Protein AF-A0A2A4V883-F1 (afdb_monomer_lite)

Radius of gyration: 15.54 Å; chains: 1; bounding box: 39×31×42 Å

Foldseek 3Di:
DVVCVVDDDDDPDDDADDDDCPWFDPDPLPHDQDWDDALNFIKTKDKDWAFPPLVVPPFLDPHDRPTTGPRSSLVSRLCRQCRVVCVVHDHDPVVNCVSNVVSQVVRVVRTQIWMWMDRRPDIDTDWAWHQDPVRDTGTDD

Sequence (141 aa):
MIFLREHQHLSRCIISHIRYATVGERALRNTQPFSRELGGQRHIFCHNGNLDNIDSLSTLNRFKPIGETDSEYAFCYLLAELETLWSKGPPGLQKRVEVIEKVFKKLAELGPANFLYSDGDSLYAFANKRTQADGQVKPPG

Secondary structure (DSSP, 8-state):
-HHHHHS----S---------SSS-SSGGGPSSEEEEETTEEEEEEEEE--TTGGG----TT---SSS-HHHHHHHHHHHHHHHHHTTSSPPHHHHHHHHHHHHHHHHTTS-EEEEEE-SS-EEEE---EE-TTS-EE---

pLDDT: mean 90.38, std 9.61, range [53.12, 98.5]

Structure (mmCIF, N/CA/C/O backbone):
data_AF-A0A2A4V883-F1
#
_entry.id   AF-A0A2A4V883-F1
#
loop_
_atom_site.group_PDB
_atom_site.id
_atom_site.type_symbol
_atom_site.label_atom_id
_atom_site.label_alt_id
_atom_site.label_comp_id
_atom_site.label_asym_id
_atom_site.label_entity_id
_atom_site.label_seq_id
_atom_site.pdbx_PDB_ins_code
_atom_site.Cartn_x
_atom_site.Cartn_y
_atom_site.Cartn_z
_atom_site.occupancy
_atom_site.B_iso_or_equiv
_atom_site.auth_seq_id
_atom_site.auth_comp_id
_atom_site.auth_asym_id
_atom_site.auth_atom_id
_atom_site.pdbx_PDB_model_num
ATOM 1 N N . MET A 1 1 ? -13.097 -9.527 -22.666 1.00 53.12 1 MET A N 1
ATOM 2 C CA . MET A 1 1 ? -13.956 -8.316 -22.639 1.00 53.12 1 MET A CA 1
ATOM 3 C C . MET A 1 1 ? -15.454 -8.626 -22.500 1.00 53.12 1 MET A C 1
ATOM 5 O O . MET A 1 1 ? -16.152 -7.764 -21.993 1.00 53.12 1 MET A O 1
ATOM 9 N N . ILE A 1 2 ? -15.955 -9.813 -22.887 1.00 60.19 2 ILE A N 1
ATOM 10 C CA . ILE A 1 2 ? -17.390 -10.177 -22.780 1.00 60.19 2 ILE A CA 1
ATOM 11 C C . ILE A 1 2 ? -17.838 -10.390 -21.317 1.00 60.19 2 ILE A C 1
ATOM 13 O O . ILE A 1 2 ? -18.798 -9.769 -20.882 1.00 60.19 2 ILE A O 1
ATOM 17 N N . PHE A 1 3 ? -17.065 -11.130 -20.513 1.00 67.69 3 PHE A N 1
ATOM 18 C CA . PHE A 1 3 ? -17.394 -11.428 -19.108 1.00 67.69 3 PHE A CA 1
ATOM 19 C C . PHE A 1 3 ? -17.684 -10.187 -18.237 1.00 67.69 3 PHE A C 1
ATOM 21 O O . PHE A 1 3 ? -18.688 -10.157 -17.535 1.00 67.69 3 PHE A O 1
ATOM 28 N N . LEU A 1 4 ? -16.856 -9.135 -18.335 1.00 64.69 4 LEU A N 1
ATOM 29 C CA . LEU A 1 4 ? -17.040 -7.876 -17.589 1.00 64.69 4 LEU A CA 1
ATOM 30 C C . LEU A 1 4 ? -18.269 -7.071 -18.042 1.00 64.69 4 LEU A C 1
ATOM 32 O O . LEU A 1 4 ? -18.779 -6.266 -17.270 1.00 64.69 4 LEU A O 1
ATOM 36 N N . ARG A 1 5 ? -18.730 -7.249 -19.289 1.00 63.62 5 ARG A N 1
ATOM 37 C CA . ARG A 1 5 ? -19.956 -6.601 -19.785 1.00 63.62 5 ARG A CA 1
ATOM 38 C C . ARG A 1 5 ? -21.211 -7.306 -19.279 1.00 63.62 5 ARG A C 1
ATOM 40 O O . ARG A 1 5 ? -22.213 -6.644 -19.043 1.00 63.62 5 ARG A O 1
ATOM 47 N N . GLU A 1 6 ? -21.143 -8.624 -19.120 1.00 73.56 6 GLU A N 1
ATOM 48 C CA . GLU A 1 6 ? -22.276 -9.466 -18.719 1.00 73.56 6 GLU A CA 1
ATOM 49 C C . GLU A 1 6 ? -22.427 -9.586 -17.195 1.00 73.56 6 GLU A C 1
ATOM 51 O O . GLU A 1 6 ? -23.521 -9.854 -16.709 1.00 73.56 6 GLU A O 1
ATOM 56 N N . HIS A 1 7 ? -21.358 -9.337 -16.431 1.00 66.94 7 HIS A N 1
ATOM 57 C CA . HIS A 1 7 ? -21.354 -9.419 -14.970 1.00 66.94 7 HIS A CA 1
ATOM 58 C C . HIS A 1 7 ? -21.069 -8.038 -14.374 1.00 66.94 7 HIS A C 1
ATOM 60 O O . HIS A 1 7 ? -19.925 -7.673 -14.099 1.00 66.94 7 HIS A O 1
ATOM 66 N N . GLN A 1 8 ? -22.129 -7.244 -14.191 1.00 63.44 8 GLN A N 1
ATOM 67 C CA . GLN A 1 8 ? -22.026 -5.955 -13.512 1.00 63.44 8 GLN A CA 1
ATOM 68 C C . GLN A 1 8 ? -21.725 -6.172 -12.028 1.00 63.44 8 GLN A C 1
ATOM 70 O O . GLN A 1 8 ? -22.594 -6.518 -11.230 1.00 63.44 8 GLN A O 1
ATOM 75 N N . HIS A 1 9 ? -20.472 -5.947 -11.649 1.00 66.38 9 HIS A N 1
ATOM 76 C CA . HIS A 1 9 ? -20.079 -5.898 -10.251 1.00 66.38 9 HIS A CA 1
ATOM 77 C C . HIS A 1 9 ? -20.374 -4.502 -9.703 1.00 66.38 9 HIS A C 1
ATOM 79 O O . HIS A 1 9 ? -19.647 -3.546 -9.972 1.00 66.38 9 HIS A O 1
ATOM 85 N N . LEU A 1 10 ? -21.458 -4.382 -8.938 1.00 77.88 10 LEU A N 1
ATOM 86 C CA . LEU A 1 10 ? -21.762 -3.162 -8.202 1.00 77.88 10 LEU A CA 1
ATOM 87 C C . LEU A 1 10 ? -20.808 -3.064 -7.010 1.00 77.88 10 LEU A C 1
ATOM 89 O O . LEU A 1 10 ? -20.924 -3.805 -6.037 1.00 77.88 10 LEU A O 1
ATOM 93 N N . SER A 1 11 ? -19.848 -2.150 -7.096 1.00 83.81 11 SER A N 1
ATOM 94 C CA . SER A 1 11 ? -18.973 -1.784 -5.985 1.00 83.81 11 SER A CA 1
ATOM 95 C C . SER A 1 11 ? -18.838 -0.270 -5.918 1.00 83.81 11 SER A C 1
ATOM 97 O O . SER A 1 11 ? -18.822 0.408 -6.944 1.00 83.81 11 SER A O 1
ATOM 99 N N . ARG A 1 12 ? -18.703 0.263 -4.700 1.00 85.38 12 ARG A N 1
ATOM 100 C CA . ARG A 1 12 ? -18.421 1.688 -4.465 1.00 85.38 12 ARG A CA 1
ATOM 101 C C . ARG A 1 12 ? -16.965 2.054 -4.767 1.00 85.38 12 ARG A C 1
ATOM 103 O O . ARG A 1 12 ? -16.663 3.229 -4.931 1.00 85.38 12 ARG A O 1
ATOM 110 N N . CYS A 1 13 ? -16.077 1.062 -4.838 1.00 88.12 13 CYS A N 1
ATOM 111 C CA . CYS A 1 13 ? -14.673 1.231 -5.197 1.00 88.12 13 CYS A CA 1
ATOM 112 C C . CYS A 1 13 ? -14.178 0.000 -5.967 1.00 88.12 13 CYS A C 1
ATOM 114 O O . CYS A 1 13 ? -14.368 -1.137 -5.529 1.00 88.12 13 CYS A O 1
ATOM 116 N N . ILE A 1 14 ? -13.547 0.222 -7.119 1.00 90.25 14 ILE A N 1
ATOM 117 C CA . ILE A 1 14 ? -12.915 -0.828 -7.921 1.00 90.25 14 ILE A CA 1
ATOM 118 C C . ILE A 1 14 ? -11.473 -0.401 -8.174 1.00 90.25 14 ILE A C 1
ATOM 120 O O . ILE A 1 14 ? -11.232 0.650 -8.764 1.00 90.25 14 ILE A O 1
ATOM 124 N N . ILE A 1 15 ? -10.524 -1.231 -7.742 1.00 92.62 15 ILE A N 1
ATOM 125 C CA . ILE A 1 15 ? -9.098 -1.065 -8.027 1.00 92.62 15 ILE A CA 1
ATOM 126 C C . ILE A 1 15 ? -8.671 -2.233 -8.914 1.00 92.62 15 ILE A C 1
ATOM 128 O O . ILE A 1 15 ? -8.888 -3.393 -8.570 1.00 92.62 15 ILE A O 1
ATOM 132 N N . SER A 1 16 ? -8.067 -1.922 -10.057 1.00 91.69 16 SER A N 1
ATOM 133 C CA . SER A 1 16 ? -7.487 -2.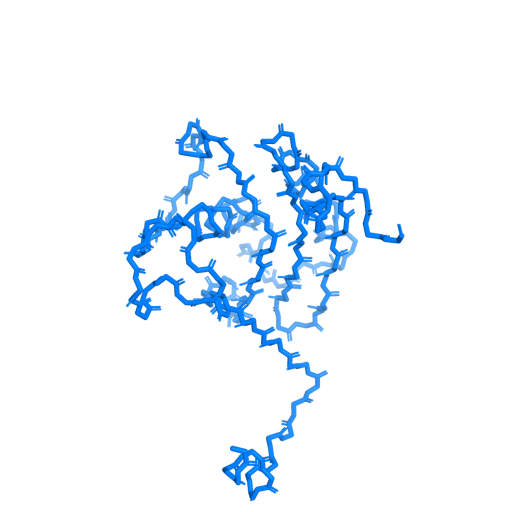901 -10.975 1.00 91.69 16 SER A CA 1
ATOM 134 C C . SER A 1 16 ? -6.081 -2.459 -11.355 1.00 91.69 16 SER A C 1
ATOM 136 O O . SER A 1 16 ? -5.810 -1.261 -11.450 1.00 91.69 16 SER A O 1
ATOM 138 N N . HIS A 1 17 ? -5.186 -3.420 -11.562 1.00 91.94 17 HIS A N 1
ATOM 139 C CA . HIS A 1 17 ? -3.805 -3.156 -11.934 1.00 91.94 17 HIS A CA 1
ATOM 140 C C . HIS A 1 17 ? -3.363 -4.104 -13.047 1.00 91.94 17 HIS A C 1
ATOM 142 O O . HIS A 1 17 ? -3.431 -5.324 -12.911 1.00 91.94 17 HIS A O 1
ATOM 148 N N . ILE A 1 18 ? -2.875 -3.537 -14.150 1.00 87.38 18 ILE A N 1
ATOM 149 C CA . ILE A 1 18 ? -2.263 -4.304 -15.237 1.00 87.38 18 ILE A CA 1
ATOM 150 C C . ILE A 1 18 ? -0.755 -4.268 -15.015 1.00 87.38 18 ILE A C 1
ATOM 152 O O . ILE A 1 18 ? -0.114 -3.231 -15.169 1.00 87.38 18 ILE A O 1
ATOM 156 N N . ARG A 1 19 ? -0.194 -5.409 -14.613 1.00 83.19 19 ARG A N 1
ATOM 157 C CA . ARG A 1 19 ? 1.218 -5.522 -14.241 1.00 83.19 19 ARG A CA 1
ATOM 158 C C . ARG A 1 19 ? 2.095 -5.810 -15.457 1.00 83.19 19 ARG A C 1
ATOM 160 O O . ARG A 1 19 ? 1.884 -6.795 -16.160 1.00 83.19 19 ARG A O 1
ATOM 167 N N . TYR A 1 20 ? 3.147 -5.012 -15.621 1.00 81.50 20 TYR A N 1
ATOM 168 C CA . TYR A 1 20 ? 4.331 -5.387 -16.391 1.00 81.50 20 TYR A CA 1
ATOM 169 C C . TYR A 1 20 ? 5.367 -5.961 -15.413 1.00 81.50 20 TYR A C 1
ATOM 171 O O . TYR A 1 20 ? 5.831 -5.255 -14.524 1.00 81.50 20 TYR A O 1
ATOM 179 N N . ALA A 1 21 ? 5.648 -7.263 -15.491 1.00 77.88 21 ALA A N 1
ATOM 180 C CA . ALA A 1 21 ? 6.441 -7.962 -14.475 1.00 77.88 21 ALA A CA 1
ATOM 181 C C . ALA A 1 21 ? 7.942 -7.626 -14.586 1.00 77.88 21 ALA A C 1
ATOM 183 O O . ALA A 1 21 ? 8.642 -8.231 -15.394 1.00 77.88 21 ALA A O 1
ATOM 184 N N . THR A 1 22 ? 8.410 -6.669 -13.779 1.00 77.19 22 THR A N 1
ATOM 185 C CA . THR A 1 22 ? 9.825 -6.267 -13.647 1.00 77.19 22 THR A CA 1
ATOM 186 C C . THR A 1 22 ? 10.556 -7.025 -12.536 1.00 77.19 22 THR A C 1
ATOM 188 O O . THR A 1 22 ? 11.670 -7.488 -12.747 1.00 77.19 22 THR A O 1
ATOM 191 N N . VAL A 1 23 ? 9.912 -7.199 -11.378 1.00 79.81 23 VAL A N 1
ATOM 192 C CA . VAL A 1 23 ? 10.435 -7.920 -10.203 1.00 79.81 23 VAL A CA 1
ATOM 193 C C . VAL A 1 23 ? 9.503 -9.077 -9.857 1.00 79.81 23 VAL A C 1
ATOM 195 O O . VAL A 1 23 ? 8.296 -8.861 -9.771 1.00 79.81 23 VAL A O 1
ATOM 198 N N . GLY A 1 24 ? 10.044 -10.280 -9.639 1.00 82.12 24 GLY A N 1
ATOM 199 C CA . GLY A 1 24 ? 9.292 -11.491 -9.280 1.00 82.12 24 GLY A CA 1
ATOM 200 C C . GLY A 1 24 ? 8.641 -12.210 -10.471 1.00 82.12 24 GLY A C 1
ATOM 201 O O . GLY A 1 24 ? 8.279 -11.600 -11.481 1.00 82.12 24 GLY A O 1
ATOM 202 N N . GLU A 1 25 ? 8.450 -13.524 -10.341 1.00 89.00 25 GLU A N 1
ATOM 203 C CA . GLU A 1 25 ? 7.881 -14.385 -11.387 1.00 89.00 25 GLU A CA 1
ATOM 204 C C . GLU A 1 25 ? 6.477 -13.914 -11.832 1.00 89.00 25 GLU A C 1
ATOM 206 O O . GLU A 1 25 ? 5.732 -13.259 -11.083 1.00 89.00 25 GLU A O 1
ATOM 211 N N . ARG A 1 26 ? 6.070 -14.279 -13.054 1.00 90.94 26 ARG A N 1
ATOM 212 C CA . ARG A 1 26 ? 4.684 -14.144 -13.532 1.00 90.94 26 ARG A CA 1
ATOM 213 C C . ARG A 1 26 ? 3.785 -15.190 -12.862 1.00 90.94 26 ARG A C 1
ATOM 215 O O . ARG A 1 26 ? 3.340 -16.140 -13.491 1.00 90.94 26 ARG A O 1
ATOM 222 N N . ALA A 1 27 ? 3.523 -14.985 -11.578 1.00 92.00 27 ALA A N 1
ATOM 223 C CA . ALA A 1 27 ? 2.695 -15.845 -10.746 1.00 92.00 27 ALA A CA 1
ATOM 224 C C . ALA A 1 27 ? 1.584 -15.051 -10.045 1.00 92.00 27 ALA A C 1
ATOM 226 O O . ALA A 1 27 ? 1.706 -13.842 -9.817 1.00 92.00 27 ALA A O 1
ATOM 227 N N . LEU A 1 28 ? 0.510 -15.744 -9.651 1.00 92.06 28 LEU A N 1
ATOM 228 C CA . LEU A 1 28 ? -0.640 -15.130 -8.979 1.00 92.06 28 LEU A CA 1
ATOM 229 C C . LEU A 1 28 ? -0.239 -14.400 -7.688 1.00 92.06 28 LEU A C 1
ATOM 231 O O . LEU A 1 28 ? -0.700 -13.288 -7.460 1.00 92.06 28 LEU A O 1
ATOM 235 N N . ARG A 1 29 ? 0.689 -14.970 -6.904 1.00 94.44 29 ARG A N 1
ATOM 236 C CA . ARG A 1 29 ? 1.231 -14.358 -5.674 1.00 94.44 29 ARG A CA 1
ATOM 237 C C . ARG A 1 29 ? 1.887 -12.988 -5.885 1.00 94.44 29 ARG A C 1
ATOM 239 O O . ARG A 1 29 ? 1.990 -12.227 -4.941 1.00 94.44 29 ARG A O 1
ATOM 246 N N . ASN A 1 30 ? 2.280 -12.667 -7.119 1.00 94.94 30 ASN A N 1
ATOM 247 C CA . ASN A 1 30 ? 2.901 -11.397 -7.502 1.00 94.94 30 ASN A CA 1
ATOM 248 C C . ASN A 1 30 ? 1.940 -10.483 -8.282 1.00 94.94 30 ASN A C 1
ATOM 250 O O . ASN A 1 30 ? 2.373 -9.543 -8.953 1.00 94.94 30 ASN A O 1
ATOM 254 N N . THR A 1 31 ? 0.644 -10.799 -8.306 1.00 94.81 31 THR A N 1
ATOM 255 C CA . THR A 1 31 ? -0.353 -10.057 -9.084 1.00 94.81 31 THR A CA 1
ATOM 256 C C . THR A 1 31 ? -1.114 -9.102 -8.178 1.00 94.81 31 THR A C 1
ATOM 258 O O . THR A 1 31 ? -1.757 -9.518 -7.222 1.00 94.81 31 THR A O 1
ATOM 261 N N . GLN A 1 32 ? -1.039 -7.814 -8.503 1.00 95.31 32 GLN A N 1
ATOM 262 C CA . GLN A 1 32 ? -1.774 -6.756 -7.816 1.00 95.31 32 GLN A CA 1
ATOM 263 C C . GLN A 1 32 ? -3.233 -6.663 -8.312 1.00 95.31 32 GLN A C 1
ATOM 265 O O . GLN A 1 32 ? -3.494 -7.035 -9.461 1.00 95.31 32 GLN A O 1
ATOM 270 N N . PRO A 1 33 ? -4.166 -6.093 -7.524 1.00 97.00 33 PRO A N 1
ATOM 271 C CA . PRO A 1 33 ? -3.987 -5.585 -6.158 1.00 97.00 33 PRO A CA 1
ATOM 272 C C . PRO A 1 33 ? -3.683 -6.677 -5.129 1.00 97.00 33 PRO A C 1
ATOM 274 O O . PRO A 1 33 ? -4.228 -7.776 -5.202 1.00 97.00 33 PRO A O 1
ATOM 277 N N . PHE A 1 34 ? -2.881 -6.341 -4.119 1.00 97.88 34 PHE A N 1
ATOM 278 C CA . PHE A 1 34 ? -2.747 -7.177 -2.927 1.00 97.88 34 PHE A CA 1
ATOM 279 C C . PHE A 1 34 ? -3.900 -6.912 -1.961 1.00 97.88 34 PHE A C 1
ATOM 281 O O . PHE A 1 34 ? -4.391 -5.788 -1.876 1.00 97.88 34 PHE A O 1
ATOM 288 N N . SER A 1 35 ? -4.319 -7.941 -1.221 1.00 97.38 35 SER A N 1
ATOM 289 C CA . SER A 1 35 ? -5.415 -7.856 -0.251 1.00 97.38 35 SER A CA 1
ATOM 290 C C . SER A 1 35 ? -5.043 -8.544 1.057 1.00 97.38 35 SER A C 1
ATOM 292 O O . SER A 1 35 ? -4.621 -9.700 1.039 1.00 97.38 35 SER A O 1
ATOM 294 N N . ARG A 1 36 ? -5.242 -7.872 2.195 1.00 97.44 36 ARG A N 1
ATOM 295 C CA . ARG A 1 36 ? -4.996 -8.419 3.544 1.00 97.44 36 ARG A CA 1
ATOM 296 C C . ARG A 1 36 ? -6.025 -7.911 4.548 1.00 97.44 36 ARG A C 1
ATOM 298 O O . ARG A 1 36 ? -6.687 -6.906 4.314 1.00 97.44 36 ARG A O 1
ATOM 305 N N . GLU A 1 37 ? -6.168 -8.639 5.646 1.00 96.56 37 GLU A N 1
ATOM 306 C CA . GLU A 1 37 ? -7.017 -8.248 6.771 1.00 96.56 37 GLU A CA 1
ATOM 307 C C . GLU A 1 37 ? -6.236 -7.363 7.750 1.00 96.56 37 GLU A C 1
ATOM 309 O O . GLU A 1 37 ? -5.081 -7.658 8.070 1.00 96.56 37 GLU A O 1
ATOM 314 N N . LEU A 1 38 ? -6.879 -6.300 8.234 1.00 96.62 38 LEU A N 1
ATOM 315 C CA . LEU A 1 38 ? -6.457 -5.553 9.416 1.00 96.62 38 LEU A CA 1
ATOM 316 C C . LEU A 1 38 ? -7.697 -4.984 10.128 1.00 96.62 38 LEU A C 1
ATOM 318 O O . LEU A 1 38 ? -8.571 -4.392 9.503 1.00 96.62 38 LEU A O 1
ATOM 322 N N . GLY A 1 39 ? -7.790 -5.175 11.447 1.00 94.38 39 GLY A N 1
ATOM 323 C CA . GLY A 1 39 ? -8.899 -4.651 12.252 1.00 94.38 39 GLY A CA 1
ATOM 324 C C . GLY A 1 39 ? -10.284 -5.170 11.837 1.00 94.38 39 GLY A C 1
ATOM 325 O O . GLY A 1 39 ? -11.270 -4.455 11.987 1.00 94.38 39 GLY A O 1
ATOM 326 N N . GLY A 1 40 ? -10.361 -6.381 11.278 1.00 94.06 40 GLY A N 1
ATOM 327 C CA . GLY A 1 40 ? -11.579 -6.988 10.738 1.00 94.06 40 GLY A CA 1
ATOM 328 C C . GLY A 1 40 ? -11.981 -6.492 9.345 1.00 94.06 40 GLY A C 1
ATOM 329 O O . GLY A 1 40 ? -12.996 -6.943 8.821 1.00 94.06 40 GLY A O 1
ATOM 330 N N . GLN A 1 41 ? -11.200 -5.598 8.731 1.00 94.50 41 GLN A N 1
ATOM 331 C CA . GLN A 1 41 ? -11.498 -4.988 7.436 1.00 94.5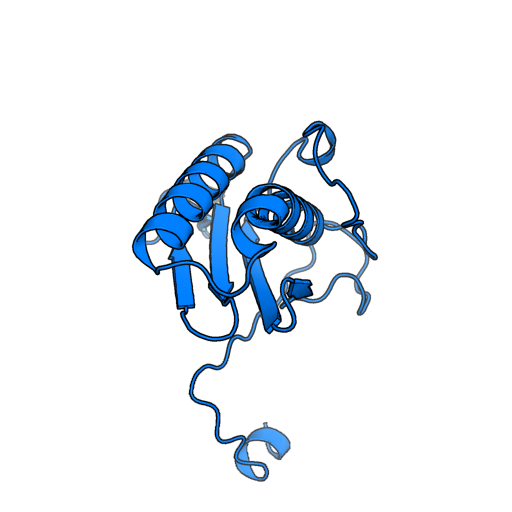0 41 GLN A CA 1
ATOM 332 C C . GLN A 1 41 ? -10.571 -5.519 6.342 1.00 94.50 41 GLN A C 1
ATOM 334 O O . GLN A 1 41 ? -9.463 -5.990 6.604 1.00 94.50 41 GLN A O 1
ATOM 339 N N . ARG A 1 42 ? -11.030 -5.459 5.086 1.00 95.75 42 ARG A N 1
ATOM 340 C CA . ARG A 1 42 ? -10.206 -5.796 3.920 1.00 95.75 42 ARG A CA 1
ATOM 341 C C . ARG A 1 42 ? -9.455 -4.557 3.450 1.00 95.75 42 ARG A C 1
ATOM 343 O O . ARG A 1 42 ? -10.068 -3.590 3.012 1.00 95.75 42 ARG A O 1
ATOM 350 N N . HIS A 1 43 ? -8.136 -4.658 3.447 1.00 97.81 43 HIS A N 1
ATOM 351 C CA . HIS A 1 43 ? -7.227 -3.645 2.943 1.00 97.81 43 HIS A CA 1
ATOM 352 C C . HIS A 1 43 ? -6.705 -4.067 1.577 1.00 97.81 43 HIS A C 1
ATOM 354 O O . HIS A 1 43 ? -6.340 -5.228 1.394 1.00 97.81 43 HIS A O 1
ATOM 360 N N . ILE A 1 44 ? -6.680 -3.137 0.628 1.00 98.19 44 ILE A N 1
ATOM 361 C CA . ILE A 1 44 ? -6.321 -3.366 -0.771 1.00 98.19 44 ILE A CA 1
ATOM 362 C C . ILE A 1 44 ? -5.224 -2.383 -1.166 1.00 98.19 44 ILE A C 1
ATOM 364 O O . ILE A 1 44 ? -5.334 -1.196 -0.868 1.00 98.19 44 ILE A O 1
ATOM 368 N N . PHE A 1 45 ? -4.184 -2.855 -1.850 1.00 98.50 45 PHE A N 1
ATOM 369 C CA . PHE A 1 45 ? -3.044 -2.027 -2.240 1.00 98.50 45 PHE A CA 1
ATOM 370 C C . PHE A 1 45 ? -2.559 -2.316 -3.661 1.00 98.50 45 PHE A C 1
ATOM 372 O O . PHE A 1 45 ? -2.399 -3.475 -4.054 1.00 98.50 45 PHE A O 1
ATOM 379 N N . CYS A 1 46 ? -2.272 -1.244 -4.398 1.00 97.25 46 CYS A N 1
ATOM 380 C CA . CYS A 1 46 ? -1.570 -1.252 -5.674 1.00 97.25 46 CYS A CA 1
ATOM 381 C C . CYS A 1 46 ? -0.404 -0.265 -5.652 1.00 97.25 46 CYS A C 1
ATOM 383 O O . CYS A 1 46 ? -0.502 0.828 -5.096 1.00 97.25 46 CYS A O 1
ATOM 385 N N . HIS A 1 47 ? 0.654 -0.627 -6.360 1.00 95.94 47 HIS A N 1
ATOM 386 C CA . HIS A 1 47 ? 1.867 0.139 -6.543 1.00 95.94 47 HIS A CA 1
ATOM 387 C C . HIS A 1 47 ? 2.310 0.085 -8.009 1.00 95.94 47 HIS A C 1
ATOM 389 O O . HIS A 1 47 ? 2.481 -0.993 -8.578 1.00 95.94 47 HIS A O 1
ATOM 395 N N . ASN A 1 48 ? 2.538 1.260 -8.595 1.00 93.19 48 ASN A N 1
ATOM 396 C CA . ASN A 1 48 ? 3.206 1.423 -9.879 1.00 93.19 48 ASN A CA 1
ATOM 397 C C . ASN A 1 48 ? 4.515 2.192 -9.677 1.00 93.19 48 ASN A C 1
ATOM 399 O O . ASN A 1 48 ? 4.506 3.404 -9.425 1.00 93.19 48 ASN A O 1
ATOM 403 N N . GLY A 1 49 ? 5.620 1.468 -9.805 1.00 91.69 49 GLY A N 1
ATOM 404 C CA . GLY A 1 49 ? 6.951 1.965 -9.522 1.00 91.69 49 GLY A CA 1
ATOM 405 C C . GLY A 1 49 ? 7.927 0.822 -9.270 1.00 91.69 49 GLY A C 1
ATOM 406 O O . GLY A 1 49 ? 7.651 -0.321 -9.635 1.00 91.69 49 GLY A O 1
ATOM 407 N N . ASN A 1 50 ? 9.064 1.156 -8.672 1.00 92.69 50 ASN A N 1
ATOM 408 C CA . ASN A 1 50 ? 10.095 0.205 -8.273 1.00 92.69 50 ASN A CA 1
ATOM 409 C C . ASN A 1 50 ? 10.790 0.752 -7.025 1.00 92.69 50 ASN A C 1
ATOM 411 O O . ASN A 1 50 ? 11.304 1.870 -7.068 1.00 92.69 50 ASN A O 1
ATOM 415 N N . LEU A 1 51 ? 10.774 -0.011 -5.934 1.00 94.25 51 LEU A N 1
ATOM 416 C CA . LEU A 1 51 ? 11.332 0.392 -4.643 1.00 94.25 51 LEU A CA 1
ATOM 417 C C . LEU A 1 51 ? 12.598 -0.415 -4.349 1.00 94.25 51 LEU A C 1
ATOM 419 O O . LEU A 1 51 ? 12.531 -1.617 -4.085 1.00 94.25 51 LEU A O 1
ATOM 423 N N . ASP A 1 52 ? 13.749 0.251 -4.378 1.00 93.75 52 ASP A N 1
ATOM 424 C CA . ASP A 1 52 ? 15.045 -0.389 -4.171 1.00 93.75 52 ASP A CA 1
ATOM 425 C C . ASP A 1 52 ? 15.308 -0.658 -2.680 1.00 93.75 52 ASP A C 1
ATOM 427 O O . ASP A 1 52 ? 14.970 0.150 -1.815 1.00 93.75 52 ASP A O 1
ATOM 431 N N . ASN A 1 53 ? 15.949 -1.792 -2.370 1.00 91.56 53 ASN A N 1
ATOM 432 C CA . ASN A 1 53 ? 16.343 -2.196 -1.009 1.00 91.56 53 ASN A CA 1
ATOM 433 C C . ASN A 1 53 ? 15.200 -2.164 0.024 1.00 91.56 53 ASN A C 1
ATOM 435 O O . ASN A 1 53 ? 15.428 -1.897 1.207 1.00 91.56 53 ASN A O 1
ATOM 439 N N . ILE A 1 54 ? 13.954 -2.393 -0.399 1.00 92.06 54 ILE A N 1
ATOM 440 C CA . ILE A 1 54 ? 12.792 -2.299 0.492 1.00 92.06 54 ILE A CA 1
ATOM 441 C C . ILE A 1 54 ? 12.810 -3.334 1.625 1.00 92.06 54 ILE A C 1
ATOM 443 O O . ILE A 1 54 ? 12.298 -3.083 2.715 1.00 92.06 54 ILE A O 1
ATOM 447 N N . ASP A 1 55 ? 13.460 -4.467 1.394 1.00 86.88 55 ASP A N 1
ATOM 448 C CA . ASP A 1 55 ? 13.706 -5.533 2.357 1.00 86.88 55 ASP A CA 1
ATOM 449 C C . ASP A 1 55 ? 14.607 -5.106 3.528 1.00 86.88 55 ASP A C 1
ATOM 451 O O . ASP A 1 55 ? 14.548 -5.706 4.601 1.00 86.88 55 ASP A O 1
ATOM 455 N N . SER A 1 56 ? 15.375 -4.021 3.377 1.00 87.94 56 SER A N 1
ATOM 456 C CA . SER A 1 56 ? 16.136 -3.420 4.481 1.00 87.94 56 SER A CA 1
ATOM 457 C C . SER A 1 56 ? 15.251 -2.735 5.535 1.00 87.94 56 SER A C 1
ATOM 459 O O . SER A 1 56 ? 15.713 -2.450 6.645 1.00 87.94 56 SER A O 1
ATOM 461 N N . LEU A 1 57 ? 13.971 -2.477 5.230 1.00 84.25 57 LEU A N 1
ATOM 462 C CA . LEU A 1 57 ? 13.023 -1.942 6.202 1.00 84.25 57 LEU A CA 1
ATOM 463 C C . LEU A 1 57 ? 12.685 -3.019 7.244 1.00 84.25 57 LEU A C 1
ATOM 465 O O . LEU A 1 57 ? 12.100 -4.057 6.937 1.00 84.25 57 LEU A O 1
ATOM 469 N N . SER A 1 58 ? 13.033 -2.735 8.500 1.00 70.69 58 SER A N 1
ATOM 470 C CA . SER A 1 58 ? 13.059 -3.696 9.610 1.00 70.69 58 SER A CA 1
ATOM 471 C C . SER A 1 58 ? 11.695 -4.089 10.194 1.00 70.69 58 SER A C 1
ATOM 473 O O . SER A 1 58 ? 11.635 -5.004 11.016 1.00 70.69 58 SER A O 1
ATOM 475 N N . THR A 1 59 ? 10.597 -3.441 9.794 1.00 68.88 59 THR A N 1
ATOM 476 C CA . THR A 1 59 ? 9.294 -3.602 10.461 1.00 68.88 59 THR A CA 1
ATOM 477 C C . THR A 1 59 ? 8.249 -4.203 9.535 1.00 68.88 59 THR A C 1
ATOM 479 O O . THR A 1 59 ? 7.627 -3.491 8.754 1.00 68.88 59 THR A O 1
ATOM 482 N N . LEU A 1 60 ? 7.991 -5.502 9.681 1.00 79.56 60 LEU A N 1
ATOM 483 C CA . LEU A 1 60 ? 6.821 -6.147 9.079 1.00 79.56 60 LEU A CA 1
ATOM 484 C C . LEU A 1 60 ? 5.841 -6.749 10.111 1.00 79.56 60 LEU A C 1
ATOM 486 O O . LEU A 1 60 ? 4.751 -7.181 9.741 1.00 79.56 60 LEU A O 1
ATOM 490 N N . ASN A 1 61 ? 6.181 -6.746 11.408 1.00 85.50 61 ASN A N 1
ATOM 491 C CA . ASN A 1 61 ? 5.401 -7.377 12.486 1.00 85.50 61 ASN A CA 1
ATOM 492 C C . ASN A 1 61 ? 4.864 -8.769 12.081 1.00 85.50 61 ASN A C 1
ATOM 494 O O . ASN A 1 61 ? 5.639 -9.669 11.754 1.00 85.50 61 ASN A O 1
ATOM 498 N N . ARG A 1 62 ? 3.534 -8.959 12.099 1.00 93.31 62 ARG A N 1
ATOM 499 C CA . ARG A 1 62 ? 2.867 -10.205 11.689 1.00 93.31 62 ARG A CA 1
ATOM 500 C C . ARG A 1 62 ? 2.649 -10.329 10.180 1.00 93.31 62 ARG A C 1
ATOM 502 O O . ARG A 1 62 ? 2.292 -11.409 9.709 1.00 93.31 62 ARG A O 1
ATOM 509 N N . PHE A 1 63 ? 2.801 -9.247 9.420 1.00 95.62 63 PHE A N 1
ATOM 510 C CA . PHE A 1 63 ? 2.578 -9.252 7.980 1.00 95.62 63 PHE A CA 1
ATOM 511 C C . PHE A 1 63 ? 3.813 -9.809 7.280 1.00 95.62 63 PHE A C 1
ATOM 513 O O . PHE A 1 63 ? 4.933 -9.420 7.569 1.00 95.62 63 PHE A O 1
ATOM 520 N N . LYS A 1 64 ? 3.630 -10.754 6.363 1.00 93.94 64 LYS A N 1
ATOM 521 C CA . LYS A 1 64 ? 4.733 -11.339 5.592 1.00 93.94 64 LYS A CA 1
ATOM 522 C C . LYS A 1 64 ? 4.317 -11.446 4.135 1.00 93.94 64 LYS A C 1
ATOM 524 O O . LYS A 1 64 ? 3.216 -11.969 3.912 1.00 93.94 64 LYS A O 1
ATOM 529 N N . PRO A 1 65 ? 5.133 -10.976 3.176 1.00 94.81 65 PRO A N 1
ATOM 530 C CA . PRO A 1 65 ? 4.830 -11.138 1.760 1.00 94.81 65 PRO A CA 1
ATOM 531 C C . PRO A 1 65 ? 4.717 -12.630 1.412 1.00 94.81 65 PRO A C 1
ATOM 533 O O . PRO A 1 65 ? 5.370 -13.471 2.031 1.00 94.81 65 PRO A O 1
ATOM 536 N N . ILE A 1 66 ? 3.826 -12.957 0.478 1.00 95.69 66 ILE A N 1
ATOM 537 C CA . ILE A 1 66 ? 3.6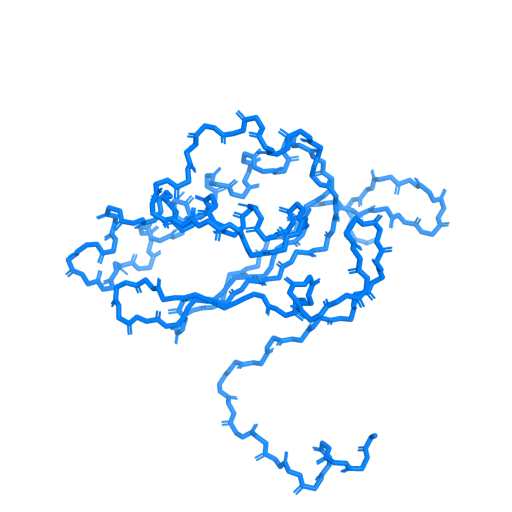53 -14.316 -0.054 1.00 95.69 66 ILE A CA 1
ATOM 538 C C . ILE A 1 66 ? 4.507 -14.487 -1.316 1.00 95.69 66 ILE A C 1
ATOM 540 O O . ILE A 1 66 ? 5.048 -15.563 -1.559 1.00 95.69 66 ILE A O 1
ATOM 544 N N . GLY A 1 67 ? 4.584 -13.442 -2.137 1.00 92.44 67 GLY A N 1
ATOM 545 C CA . GLY A 1 67 ? 5.413 -13.348 -3.325 1.00 92.44 67 GLY A CA 1
ATOM 546 C C . GLY A 1 67 ? 6.748 -12.653 -3.070 1.00 92.44 67 GLY A C 1
ATOM 547 O O . GLY A 1 67 ? 7.198 -12.501 -1.937 1.00 92.44 67 GLY A O 1
ATOM 548 N N . GLU A 1 68 ? 7.388 -12.231 -4.159 1.00 92.44 68 GLU A N 1
ATOM 549 C CA . GLU A 1 68 ? 8.745 -11.666 -4.147 1.00 92.44 68 GLU A CA 1
ATOM 550 C C . GLU A 1 68 ? 8.784 -10.184 -4.554 1.00 92.44 68 GLU A C 1
ATOM 552 O O . GLU A 1 68 ? 9.856 -9.607 -4.718 1.00 92.44 68 GLU A O 1
ATOM 557 N N . THR A 1 69 ? 7.624 -9.559 -4.782 1.00 94.75 69 THR A N 1
ATOM 558 C CA . THR A 1 69 ? 7.578 -8.171 -5.267 1.00 94.75 69 THR A CA 1
ATOM 559 C C . THR A 1 69 ? 7.833 -7.161 -4.154 1.00 94.75 69 THR A C 1
ATOM 561 O O . THR A 1 69 ? 7.258 -7.259 -3.068 1.00 94.75 69 THR A O 1
ATOM 564 N N . ASP A 1 70 ? 8.576 -6.111 -4.493 1.00 94.81 70 ASP A N 1
ATOM 565 C CA . ASP A 1 70 ? 8.711 -4.881 -3.708 1.00 94.81 70 ASP A CA 1
ATOM 566 C C . ASP A 1 70 ? 7.349 -4.303 -3.285 1.00 94.81 70 ASP A C 1
ATOM 568 O O . ASP A 1 70 ? 7.143 -3.849 -2.165 1.00 94.81 70 ASP A O 1
ATOM 572 N N . SER A 1 71 ? 6.375 -4.405 -4.179 1.00 96.00 71 SER A N 1
ATOM 573 C CA . SER A 1 71 ? 5.021 -3.896 -4.028 1.00 96.00 71 SER A CA 1
ATOM 574 C C . SER A 1 71 ? 4.256 -4.596 -2.899 1.00 96.00 71 SER A C 1
ATOM 576 O O . SER A 1 71 ? 3.517 -3.948 -2.161 1.00 96.00 71 SER A O 1
ATOM 578 N N . GLU A 1 72 ? 4.429 -5.912 -2.734 1.00 96.75 72 GLU A N 1
ATOM 579 C CA . GLU A 1 72 ? 3.818 -6.632 -1.612 1.00 96.75 72 GLU A CA 1
ATOM 580 C C . GLU A 1 72 ? 4.542 -6.324 -0.301 1.00 96.75 72 GLU A C 1
ATOM 582 O O . GLU A 1 72 ? 3.895 -6.147 0.731 1.00 96.75 72 GLU A O 1
ATOM 587 N N . TYR A 1 73 ? 5.871 -6.194 -0.345 1.00 97.00 73 TYR A N 1
ATOM 588 C CA . TYR A 1 73 ? 6.657 -5.805 0.822 1.00 97.00 73 TYR A CA 1
ATOM 589 C C . TYR A 1 73 ? 6.236 -4.419 1.334 1.00 97.00 73 TYR A C 1
ATOM 591 O O . TYR A 1 73 ? 5.973 -4.254 2.525 1.00 97.00 73 TYR A O 1
ATOM 599 N N . ALA A 1 74 ? 6.065 -3.448 0.431 1.00 97.50 74 ALA A N 1
ATOM 600 C CA . ALA A 1 74 ? 5.537 -2.118 0.734 1.00 97.50 74 ALA A CA 1
ATOM 601 C C . ALA A 1 74 ? 4.159 -2.181 1.402 1.00 97.50 74 ALA A C 1
ATOM 603 O O . ALA A 1 74 ? 3.899 -1.458 2.366 1.00 97.50 74 ALA A O 1
ATOM 604 N N . PHE A 1 75 ? 3.285 -3.073 0.926 1.00 98.00 75 PHE A N 1
ATOM 605 C CA . PHE A 1 75 ? 1.975 -3.262 1.534 1.00 98.00 75 PHE A CA 1
ATOM 606 C C . PHE A 1 75 ? 2.075 -3.845 2.948 1.00 98.00 75 PHE A C 1
ATOM 608 O O . PHE A 1 75 ? 1.424 -3.346 3.864 1.00 98.00 75 PHE A O 1
ATOM 615 N N . CYS A 1 76 ? 2.909 -4.868 3.157 1.00 97.50 76 CYS A N 1
ATOM 616 C CA . CYS A 1 76 ? 3.143 -5.428 4.488 1.00 97.50 76 CYS A CA 1
ATOM 617 C C . CYS A 1 76 ? 3.736 -4.389 5.451 1.00 97.50 76 CYS A C 1
ATOM 619 O O . CYS A 1 76 ? 3.293 -4.317 6.596 1.00 97.50 76 CYS A O 1
ATOM 621 N N . TYR A 1 77 ? 4.662 -3.550 4.978 1.00 97.81 77 TYR A N 1
ATOM 622 C CA . TYR A 1 77 ? 5.231 -2.446 5.752 1.00 97.81 77 TYR A CA 1
ATOM 623 C C . TYR A 1 77 ? 4.155 -1.429 6.168 1.00 97.81 77 TYR A C 1
ATOM 625 O O . TYR A 1 77 ? 4.043 -1.088 7.344 1.00 97.81 77 TYR A O 1
ATOM 633 N N . LEU A 1 78 ? 3.296 -1.003 5.232 1.00 97.81 78 LEU A N 1
ATOM 634 C CA . LEU A 1 78 ? 2.171 -0.107 5.524 1.00 97.81 78 LEU A CA 1
ATOM 635 C C . LEU A 1 78 ? 1.235 -0.682 6.595 1.00 97.81 78 LEU A C 1
ATOM 637 O O . LEU A 1 78 ? 0.841 0.030 7.518 1.00 97.81 78 LEU A O 1
ATOM 641 N N . LEU A 1 79 ? 0.876 -1.961 6.484 1.00 97.69 79 LEU A N 1
ATOM 642 C CA . LEU A 1 79 ? -0.013 -2.603 7.452 1.00 97.69 79 LEU A CA 1
ATOM 643 C C . LEU A 1 79 ? 0.628 -2.724 8.836 1.00 97.69 79 LEU A C 1
ATOM 645 O O . LEU A 1 79 ? -0.069 -2.540 9.832 1.00 97.69 79 LEU A O 1
ATOM 649 N N . ALA A 1 80 ? 1.935 -2.986 8.909 1.00 96.81 80 ALA A N 1
ATOM 650 C CA . ALA A 1 80 ? 2.659 -3.043 10.175 1.00 96.81 80 ALA A CA 1
ATOM 651 C C . ALA A 1 80 ? 2.641 -1.687 10.905 1.00 96.81 80 ALA A C 1
ATOM 653 O O . ALA A 1 80 ? 2.404 -1.638 12.110 1.00 96.81 80 ALA A O 1
ATOM 654 N N . GLU A 1 81 ? 2.804 -0.579 10.177 1.00 96.38 81 GLU A N 1
ATOM 655 C CA . GLU A 1 81 ? 2.728 0.779 10.741 1.00 96.38 81 GLU A CA 1
ATOM 656 C C . GLU A 1 81 ? 1.297 1.157 11.172 1.00 96.38 81 GLU A C 1
ATOM 658 O O . GLU A 1 81 ? 1.100 1.905 12.132 1.00 96.38 81 GLU A O 1
ATOM 663 N N . LEU A 1 82 ? 0.279 0.616 10.496 1.00 96.38 82 LEU A N 1
AT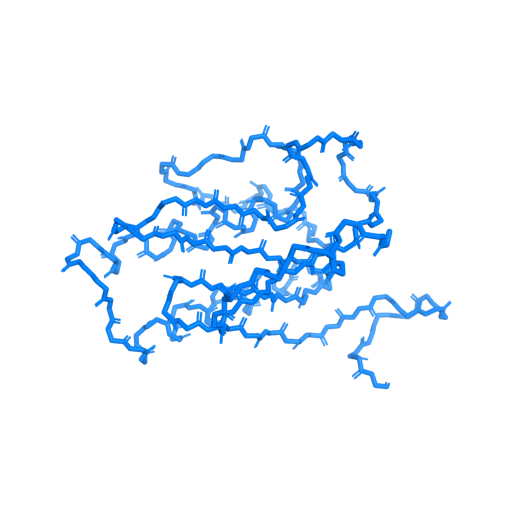OM 664 C CA . LEU A 1 82 ? -1.129 0.835 10.835 1.00 96.38 82 LEU A CA 1
ATOM 665 C C . LEU A 1 82 ? -1.643 -0.081 11.954 1.00 96.38 82 LEU A C 1
ATOM 667 O O . LEU A 1 82 ? -2.655 0.239 12.576 1.00 96.38 82 LEU A O 1
ATOM 671 N N . GLU A 1 83 ? -0.974 -1.195 12.245 1.00 95.44 83 GLU A N 1
ATOM 672 C CA . GLU A 1 83 ? -1.482 -2.249 13.130 1.00 95.44 83 GLU A CA 1
ATOM 673 C C . GLU A 1 83 ? -1.917 -1.728 14.504 1.00 95.44 83 GLU A C 1
ATOM 675 O O . GLU A 1 83 ? -3.056 -1.935 14.932 1.00 95.44 83 GLU A O 1
ATOM 680 N N . THR A 1 84 ? -1.038 -0.976 15.168 1.00 93.06 84 THR A N 1
ATOM 681 C CA . THR A 1 84 ? -1.325 -0.390 16.483 1.00 93.06 84 THR A CA 1
ATOM 682 C C . THR A 1 84 ? -2.495 0.586 16.416 1.00 93.06 84 THR A C 1
ATOM 684 O O . THR A 1 84 ? -3.340 0.602 17.315 1.00 93.06 84 THR A O 1
ATOM 687 N N . LEU A 1 85 ? -2.576 1.380 15.343 1.00 95.12 85 LEU A N 1
ATOM 688 C CA . LEU A 1 85 ? -3.628 2.376 15.157 1.00 95.12 85 LEU A CA 1
ATOM 689 C C . LEU A 1 85 ? -5.009 1.711 15.019 1.00 95.12 85 LEU A C 1
ATOM 691 O O . LEU A 1 85 ? -5.984 2.233 15.555 1.00 95.12 85 LEU A O 1
ATOM 695 N N . TRP A 1 86 ? -5.078 0.549 14.365 1.00 95.69 86 TRP A N 1
ATOM 696 C CA . TRP A 1 86 ? -6.310 -0.206 14.107 1.00 95.69 86 TRP A CA 1
ATOM 697 C C . TRP A 1 86 ? -6.701 -1.192 15.223 1.00 95.69 86 TRP A C 1
ATOM 699 O O . TRP A 1 86 ? -7.774 -1.791 15.171 1.00 95.69 86 TRP A O 1
ATOM 709 N N . SER A 1 87 ? -5.876 -1.342 16.267 1.00 91.56 87 SER A N 1
ATOM 710 C CA . SER A 1 87 ? -6.086 -2.311 17.361 1.00 91.56 87 SER A CA 1
ATOM 711 C C . SER A 1 87 ? -7.400 -2.146 18.142 1.00 91.56 87 SER A C 1
ATOM 713 O O . SER A 1 87 ? -7.875 -3.099 18.756 1.00 91.56 87 SER A O 1
ATOM 715 N N . LYS A 1 88 ? -8.000 -0.948 18.123 1.00 90.62 88 LYS A N 1
ATOM 716 C CA . LYS A 1 88 ? -9.265 -0.620 18.810 1.00 90.62 88 LYS A CA 1
ATOM 717 C C . LYS A 1 88 ? -10.439 -0.408 17.843 1.00 90.62 88 LYS A C 1
ATOM 719 O O . LYS A 1 88 ? -11.451 0.167 18.238 1.00 90.62 88 LYS A O 1
ATOM 724 N N . GLY A 1 89 ? -10.300 -0.855 16.594 1.00 89.69 89 GLY A N 1
ATOM 725 C CA . GLY A 1 89 ? -11.268 -0.650 15.515 1.00 89.69 89 GLY A CA 1
ATOM 726 C C . GLY A 1 89 ? -10.872 0.470 14.540 1.00 89.69 89 GLY A C 1
ATOM 727 O O . GLY A 1 89 ? -9.787 1.045 14.673 1.00 89.69 89 GLY A O 1
ATOM 728 N N . PRO A 1 90 ? -11.737 0.780 13.550 1.00 92.00 90 PRO A N 1
ATOM 729 C CA . PRO A 1 90 ? -11.447 1.744 12.491 1.00 92.00 90 PRO A CA 1
ATOM 730 C C . PRO A 1 90 ? -11.100 3.140 13.041 1.00 92.00 90 PRO A C 1
ATOM 732 O O . PRO A 1 90 ? -11.931 3.775 13.697 1.00 92.00 90 PRO A O 1
ATOM 735 N N . PRO A 1 91 ? -9.889 3.657 12.777 1.00 95.75 91 PRO A N 1
ATOM 736 C CA . PRO A 1 91 ? -9.479 4.971 13.253 1.00 95.75 91 PRO A CA 1
ATOM 737 C C . PRO A 1 91 ? -10.182 6.099 12.487 1.00 95.75 91 PRO A C 1
ATOM 739 O O . PRO A 1 91 ? -10.565 5.960 11.323 1.00 95.75 91 PRO A O 1
ATOM 742 N N . GLY A 1 92 ? -10.263 7.280 13.104 1.00 97.31 92 GLY A N 1
ATOM 743 C CA . GLY A 1 92 ? -10.714 8.490 12.411 1.00 97.31 92 GLY A CA 1
ATOM 744 C C . GLY A 1 92 ? -9.854 8.794 11.177 1.00 97.31 92 GLY A C 1
ATOM 745 O O . GLY A 1 92 ? -8.640 8.582 11.200 1.00 97.31 92 GLY A O 1
ATOM 746 N N . LEU A 1 93 ? -10.479 9.300 10.106 1.00 96.88 93 LEU A N 1
ATOM 747 C CA . LEU A 1 93 ? -9.838 9.507 8.799 1.00 96.88 93 LEU A CA 1
ATOM 748 C C . LEU A 1 93 ? -8.515 10.280 8.895 1.00 96.88 93 LEU A C 1
ATOM 750 O O . LEU A 1 93 ? -7.523 9.852 8.316 1.00 96.88 93 LEU A O 1
ATOM 754 N N . GLN A 1 94 ? -8.476 11.360 9.676 1.00 97.62 94 GLN A N 1
ATOM 755 C CA . GLN A 1 94 ? -7.282 12.197 9.812 1.00 97.62 94 GLN A CA 1
ATOM 756 C C . GLN A 1 94 ? -6.070 11.416 10.348 1.00 97.62 94 GLN A C 1
ATOM 758 O O . GLN A 1 94 ? -4.982 11.496 9.787 1.00 97.62 94 GLN A O 1
ATOM 763 N N . LYS A 1 95 ? -6.274 10.574 11.369 1.00 97.69 95 LYS A N 1
ATOM 764 C CA . LYS A 1 95 ? -5.205 9.730 11.930 1.00 97.69 95 LYS A CA 1
ATOM 765 C C . LYS A 1 95 ? -4.717 8.687 10.927 1.00 97.69 95 LYS A C 1
ATOM 767 O O . LYS A 1 95 ? -3.532 8.372 10.898 1.00 97.69 95 LYS A O 1
ATOM 772 N N . ARG A 1 96 ? -5.630 8.145 10.109 1.00 97.81 96 ARG A N 1
ATOM 773 C CA . ARG A 1 96 ? -5.270 7.232 9.014 1.00 97.81 96 ARG A CA 1
ATOM 774 C C . ARG A 1 96 ? -4.379 7.954 8.004 1.00 97.81 96 ARG A C 1
ATOM 776 O O . ARG A 1 96 ? -3.304 7.453 7.695 1.00 97.81 96 ARG A O 1
ATOM 783 N N . VAL A 1 97 ? -4.799 9.138 7.548 1.00 98.12 97 VAL A N 1
ATOM 784 C CA . VAL A 1 97 ? -4.057 9.963 6.578 1.00 98.12 97 VAL A CA 1
ATOM 785 C C . VAL A 1 97 ? -2.646 10.272 7.070 1.00 98.12 97 VAL A C 1
ATOM 787 O O . VAL A 1 97 ? -1.706 10.056 6.318 1.00 98.12 97 VAL A O 1
ATOM 790 N N . GLU A 1 98 ? -2.477 10.697 8.323 1.00 97.88 98 GLU A N 1
ATOM 791 C CA . GLU A 1 98 ? -1.162 11.039 8.888 1.00 97.88 98 GLU A CA 1
ATOM 792 C C . GLU A 1 98 ? -0.161 9.874 8.820 1.00 97.88 98 GLU A C 1
ATOM 794 O O . GLU A 1 98 ? 0.985 10.050 8.397 1.00 97.88 98 GLU A O 1
ATOM 799 N N . VAL A 1 99 ? -0.589 8.665 9.200 1.00 97.81 99 VAL A N 1
ATOM 800 C CA . VAL A 1 99 ? 0.278 7.477 9.146 1.00 97.81 99 VAL A CA 1
ATOM 801 C C . VAL A 1 99 ? 0.540 7.060 7.699 1.00 97.81 99 VAL A C 1
ATOM 803 O O . VAL A 1 99 ? 1.689 6.806 7.339 1.00 97.81 99 VAL A O 1
ATOM 806 N N . ILE A 1 100 ? -0.495 7.034 6.854 1.00 98.38 100 ILE A N 1
ATOM 807 C CA . ILE A 1 100 ? -0.378 6.645 5.441 1.00 98.38 100 ILE A CA 1
ATOM 808 C C . ILE A 1 100 ? 0.563 7.594 4.693 1.00 98.38 100 ILE A C 1
ATOM 810 O O . ILE A 1 100 ? 1.448 7.139 3.974 1.00 98.38 100 ILE A O 1
ATOM 814 N N . GLU A 1 101 ? 0.420 8.905 4.886 1.00 98.19 101 GLU A N 1
ATOM 815 C CA . GLU A 1 101 ? 1.265 9.914 4.250 1.00 98.19 101 GLU A CA 1
ATOM 816 C C . GLU A 1 101 ? 2.730 9.755 4.666 1.00 98.19 101 GLU A C 1
ATOM 818 O O . GLU A 1 101 ? 3.618 9.759 3.810 1.00 98.19 101 GLU A O 1
ATOM 823 N N . LYS A 1 102 ? 2.989 9.562 5.966 1.00 97.88 102 LYS A N 1
ATOM 824 C CA . LYS A 1 102 ? 4.338 9.307 6.483 1.00 97.88 102 LYS A CA 1
ATOM 825 C C . LYS A 1 102 ? 4.957 8.068 5.830 1.00 97.88 102 LYS A C 1
ATOM 827 O O . LYS A 1 102 ? 6.107 8.119 5.396 1.00 97.88 102 LYS A O 1
ATOM 832 N N . VAL A 1 103 ? 4.203 6.971 5.744 1.00 97.62 103 VAL A N 1
ATOM 833 C CA . VAL A 1 103 ? 4.673 5.724 5.127 1.00 97.62 103 VAL A CA 1
ATOM 834 C C . VAL A 1 103 ? 4.937 5.911 3.636 1.00 97.62 103 VAL A C 1
ATOM 836 O O . VAL A 1 103 ? 6.002 5.536 3.157 1.00 97.62 103 VAL A O 1
ATOM 839 N N . PHE A 1 104 ? 4.014 6.525 2.898 1.00 98.00 104 PHE A N 1
ATOM 840 C CA . PHE A 1 104 ? 4.164 6.730 1.458 1.00 98.00 104 PHE A CA 1
ATOM 841 C C . PHE A 1 104 ? 5.339 7.639 1.111 1.00 98.00 104 PHE A C 1
ATOM 843 O O . PHE A 1 104 ? 6.079 7.331 0.179 1.00 98.00 104 PHE A O 1
ATOM 850 N N . LYS A 1 105 ? 5.564 8.707 1.887 1.00 97.31 105 LYS A N 1
ATOM 851 C CA . LYS A 1 105 ? 6.749 9.562 1.741 1.00 97.31 105 LYS A CA 1
ATOM 852 C C . LYS A 1 105 ? 8.042 8.785 1.977 1.00 97.31 105 LYS A C 1
ATOM 854 O O . LYS A 1 105 ? 8.949 8.899 1.165 1.00 97.31 105 LYS A O 1
ATOM 859 N N . LYS A 1 106 ? 8.095 7.948 3.017 1.00 96.75 106 LYS A N 1
ATOM 860 C CA . LYS A 1 106 ? 9.261 7.100 3.302 1.00 96.75 106 LYS A CA 1
ATOM 861 C C . LYS A 1 106 ? 9.529 6.089 2.185 1.00 96.75 106 LYS A C 1
ATOM 863 O O . LYS A 1 106 ? 10.659 5.943 1.744 1.00 96.75 106 LYS A O 1
ATOM 868 N N . LEU A 1 107 ? 8.497 5.404 1.694 1.00 96.88 107 LEU A N 1
ATOM 869 C CA . LEU A 1 107 ? 8.646 4.453 0.587 1.00 96.88 107 LEU A CA 1
ATOM 870 C C . LEU A 1 107 ? 9.107 5.149 -0.698 1.00 96.88 107 LEU A C 1
ATOM 872 O O . LEU A 1 107 ? 9.932 4.614 -1.425 1.00 96.88 107 LEU A O 1
ATOM 876 N N . ALA A 1 108 ? 8.630 6.364 -0.951 1.00 96.50 108 ALA A N 1
ATOM 877 C CA . ALA A 1 108 ? 9.044 7.171 -2.092 1.00 96.50 108 ALA A CA 1
ATOM 878 C C . ALA A 1 108 ? 10.525 7.595 -2.088 1.00 96.50 108 ALA A C 1
ATOM 880 O O . ALA A 1 108 ? 11.034 8.015 -3.128 1.00 96.50 108 ALA A O 1
ATOM 881 N N . GLU A 1 109 ? 11.226 7.502 -0.956 1.00 95.44 109 GLU A N 1
ATOM 882 C CA . GLU A 1 109 ? 12.678 7.715 -0.896 1.00 95.44 109 GLU A CA 1
ATOM 883 C C . GLU A 1 109 ? 13.453 6.554 -1.542 1.00 95.44 109 GLU A C 1
ATOM 885 O O . GLU A 1 109 ? 14.596 6.737 -1.951 1.00 95.44 109 GLU A O 1
ATOM 890 N N . LEU A 1 110 ? 12.819 5.384 -1.686 1.00 95.12 110 LEU A N 1
ATOM 891 C CA . LEU A 1 110 ? 13.415 4.172 -2.254 1.00 95.12 110 LEU A CA 1
ATOM 892 C C . LEU A 1 110 ? 13.292 4.082 -3.782 1.00 95.12 110 LEU A C 1
ATOM 894 O O . LEU A 1 110 ? 13.856 3.170 -4.380 1.00 95.12 110 LEU A O 1
ATOM 898 N N . GLY A 1 111 ? 12.546 4.985 -4.427 1.00 93.69 111 GLY A N 1
ATOM 899 C CA . GLY A 1 111 ? 12.385 4.985 -5.881 1.00 93.69 111 GLY A CA 1
ATOM 900 C C . GLY A 1 111 ? 11.055 5.569 -6.373 1.00 93.69 111 GLY A C 1
ATOM 901 O O . GLY A 1 111 ? 10.298 6.163 -5.600 1.00 93.69 111 GLY A O 1
ATOM 902 N N . PRO A 1 112 ? 10.755 5.448 -7.683 1.00 93.75 112 PRO A N 1
ATOM 903 C CA . PRO A 1 112 ? 9.462 5.832 -8.244 1.00 93.75 112 PRO A CA 1
ATOM 904 C C . PRO A 1 112 ? 8.330 5.090 -7.527 1.00 93.75 112 PRO A C 1
ATOM 906 O O . PRO A 1 112 ? 8.372 3.867 -7.433 1.00 93.75 112 PRO A O 1
ATOM 909 N N . ALA A 1 113 ? 7.326 5.824 -7.048 1.00 95.06 113 ALA A N 1
ATOM 910 C CA . ALA A 1 113 ? 6.337 5.295 -6.113 1.00 95.06 113 ALA A CA 1
ATOM 911 C C . ALA A 1 113 ? 4.954 5.927 -6.327 1.00 95.06 113 ALA A C 1
ATOM 913 O O . ALA A 1 113 ? 4.689 7.038 -5.866 1.00 95.06 113 ALA A O 1
ATOM 914 N N . ASN A 1 114 ? 4.056 5.231 -7.025 1.00 95.81 114 ASN A N 1
ATOM 915 C CA . ASN A 1 114 ? 2.657 5.648 -7.148 1.00 95.81 114 ASN A CA 1
ATOM 916 C C . ASN A 1 114 ? 1.766 4.599 -6.498 1.00 95.81 114 ASN A C 1
ATOM 918 O O . ASN A 1 114 ? 1.800 3.437 -6.905 1.00 95.81 114 ASN A O 1
ATOM 922 N N . PHE A 1 115 ? 0.970 5.003 -5.512 1.00 97.69 115 PHE A N 1
ATOM 923 C CA . PHE A 1 115 ? 0.196 4.082 -4.688 1.00 97.69 115 PHE A CA 1
ATOM 924 C C . PHE A 1 115 ? -1.299 4.358 -4.781 1.00 97.69 115 PHE A C 1
ATOM 926 O O . PHE A 1 115 ? -1.740 5.509 -4.746 1.00 97.69 115 PHE A O 1
ATOM 933 N N . LEU A 1 116 ? -2.070 3.275 -4.829 1.00 98.25 116 LEU A N 1
ATOM 934 C CA . LEU A 1 116 ? -3.484 3.270 -4.481 1.00 98.25 116 LEU A CA 1
ATOM 935 C C . LEU A 1 116 ? -3.667 2.331 -3.300 1.00 98.25 116 LEU A C 1
ATOM 937 O O . LEU A 1 116 ? -3.243 1.178 -3.345 1.00 98.25 116 LEU A O 1
ATOM 941 N N . TYR A 1 117 ? -4.320 2.817 -2.258 1.00 98.50 117 TYR A N 1
ATOM 942 C CA . TYR A 1 117 ? -4.602 2.041 -1.064 1.00 98.50 117 TYR A CA 1
ATOM 943 C C . TYR A 1 117 ? -6.046 2.256 -0.651 1.00 98.50 117 TYR A C 1
ATOM 945 O O . TYR A 1 117 ? -6.530 3.382 -0.662 1.00 98.50 117 TYR A O 1
ATOM 953 N N . SER A 1 118 ? -6.739 1.192 -0.275 1.00 98.00 118 SER A N 1
ATOM 954 C CA . SER A 1 118 ? -8.046 1.282 0.358 1.00 98.00 118 SER A CA 1
ATOM 955 C C . SER A 1 118 ? -8.068 0.433 1.614 1.00 98.00 118 SER A C 1
ATOM 957 O O . SER A 1 118 ? -7.534 -0.670 1.630 1.00 98.00 118 SER A O 1
ATOM 959 N N . ASP A 1 119 ? -8.712 0.939 2.655 1.00 96.88 119 ASP A N 1
ATOM 960 C CA . ASP A 1 119 ? -8.972 0.225 3.906 1.00 96.88 119 ASP A CA 1
ATOM 961 C C . ASP A 1 119 ? -10.417 -0.295 4.004 1.00 96.88 119 ASP A C 1
ATOM 963 O O . ASP A 1 119 ? -10.912 -0.617 5.084 1.00 96.88 119 ASP A O 1
ATOM 967 N N . GLY A 1 120 ? -11.115 -0.342 2.865 1.00 92.56 120 GLY A N 1
ATOM 968 C CA . GLY A 1 120 ? -12.512 -0.757 2.767 1.00 92.56 120 GLY A CA 1
ATOM 969 C C . GLY A 1 120 ? -13.529 0.355 3.038 1.00 92.56 120 GLY A C 1
ATOM 970 O O . GLY A 1 120 ? -14.709 0.155 2.761 1.00 92.56 120 GLY A O 1
ATOM 971 N N . ASP A 1 121 ? -13.092 1.520 3.519 1.00 94.38 121 ASP A N 1
ATOM 972 C CA . ASP A 1 121 ? -13.937 2.699 3.744 1.00 94.38 121 ASP A CA 1
ATOM 973 C C . ASP A 1 121 ? -13.538 3.855 2.817 1.00 94.38 121 ASP A C 1
ATOM 975 O O . ASP A 1 121 ? -14.374 4.431 2.123 1.00 94.38 121 ASP A O 1
ATOM 979 N N . SER A 1 122 ? -12.240 4.154 2.746 1.00 96.38 122 SER A N 1
ATOM 980 C CA . SER A 1 122 ? -11.691 5.246 1.941 1.00 96.38 122 SER A CA 1
ATOM 981 C C . SER A 1 122 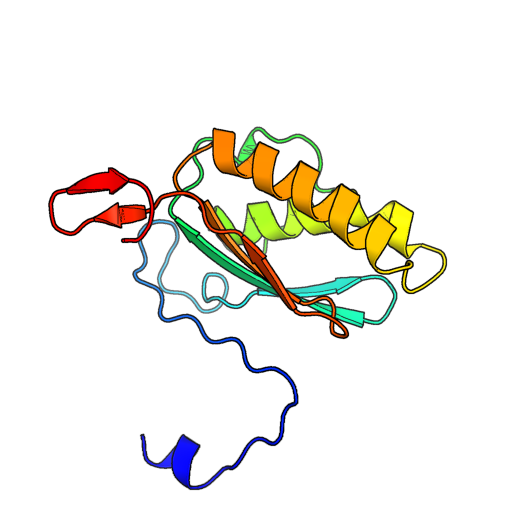? -10.710 4.738 0.882 1.00 96.38 122 SER A C 1
ATOM 983 O O . SER A 1 122 ? -10.128 3.658 1.010 1.00 96.38 122 SER A O 1
ATOM 985 N N . LEU A 1 123 ? -10.531 5.521 -0.187 1.00 97.56 123 LEU A N 1
ATOM 986 C CA . LEU A 1 123 ? -9.474 5.336 -1.184 1.00 97.56 123 LEU A CA 1
ATOM 987 C C . LEU A 1 123 ? -8.436 6.449 -1.023 1.00 97.56 123 LEU A C 1
ATOM 989 O O . LEU A 1 123 ? -8.770 7.631 -1.057 1.00 97.56 123 LEU A O 1
ATOM 993 N N . TYR A 1 124 ? -7.178 6.053 -0.902 1.00 98.06 124 TYR A N 1
ATOM 994 C CA . TYR A 1 124 ? -6.015 6.915 -0.780 1.00 98.06 124 TYR A CA 1
ATOM 995 C C . TYR A 1 124 ? -5.186 6.805 -2.056 1.00 98.06 124 TYR A C 1
ATOM 997 O O . TYR A 1 124 ? -4.884 5.699 -2.511 1.00 98.06 124 TYR A O 1
ATOM 1005 N N . ALA A 1 125 ? -4.808 7.949 -2.621 1.00 97.44 125 ALA A N 1
ATOM 1006 C CA . ALA A 1 125 ? -3.979 8.029 -3.815 1.00 97.44 125 ALA A CA 1
ATOM 1007 C C . ALA A 1 125 ? -2.738 8.876 -3.533 1.00 97.44 125 ALA A C 1
ATOM 1009 O O . ALA A 1 125 ? -2.843 9.993 -3.028 1.00 97.44 125 ALA A O 1
ATOM 1010 N N . PHE A 1 126 ? -1.570 8.345 -3.879 1.00 97.19 126 PHE A N 1
ATOM 1011 C CA . PHE A 1 126 ? -0.293 9.033 -3.750 1.00 97.19 126 PHE A CA 1
ATOM 1012 C C . PHE A 1 126 ? 0.443 8.987 -5.080 1.00 97.19 126 PHE A C 1
ATOM 1014 O O . PHE A 1 126 ? 0.714 7.909 -5.611 1.00 97.19 126 PHE A O 1
ATOM 1021 N N . ALA A 1 127 ? 0.741 10.167 -5.616 1.00 94.19 127 ALA A N 1
ATOM 1022 C CA . ALA A 1 127 ? 1.460 10.339 -6.867 1.00 94.19 127 ALA A CA 1
ATOM 1023 C C . ALA A 1 127 ? 2.850 10.909 -6.576 1.00 94.19 127 ALA A C 1
ATOM 1025 O O . ALA A 1 127 ? 2.979 11.891 -5.846 1.00 94.19 127 ALA A O 1
ATOM 1026 N N . ASN A 1 128 ? 3.879 10.301 -7.162 1.00 91.69 128 ASN A N 1
ATOM 1027 C CA . ASN A 1 128 ? 5.257 10.765 -7.033 1.00 91.69 128 ASN A CA 1
ATOM 1028 C C . ASN A 1 128 ? 5.882 10.941 -8.417 1.00 91.69 128 ASN A C 1
ATOM 1030 O O . ASN A 1 128 ? 5.751 11.993 -9.037 1.00 91.69 128 ASN A O 1
ATOM 1034 N N . LYS A 1 129 ? 6.547 9.898 -8.909 1.00 89.06 129 LYS A N 1
ATOM 1035 C CA . LYS A 1 129 ? 7.294 9.855 -10.163 1.00 89.06 129 LYS A CA 1
ATOM 1036 C C . LYS A 1 129 ? 7.077 8.499 -10.809 1.00 89.06 129 LYS A C 1
ATOM 1038 O O . LYS A 1 129 ? 6.773 7.518 -10.129 1.00 89.06 129 LYS A O 1
ATOM 1043 N N . ARG A 1 130 ? 7.269 8.434 -12.120 1.00 82.12 130 ARG A N 1
ATOM 1044 C CA . ARG A 1 130 ? 7.300 7.188 -12.892 1.00 82.12 130 ARG A CA 1
ATOM 1045 C C . ARG A 1 130 ? 8.395 7.262 -13.942 1.00 82.12 130 ARG A C 1
ATOM 1047 O O . ARG A 1 130 ? 8.756 8.356 -14.374 1.00 82.12 130 ARG A O 1
ATOM 1054 N N . THR A 1 131 ? 8.864 6.106 -14.390 1.00 81.38 131 THR A N 1
ATOM 1055 C CA . THR A 1 131 ? 9.669 6.028 -15.608 1.00 81.38 131 THR A CA 1
ATOM 1056 C C . THR A 1 131 ? 8.769 6.325 -16.803 1.00 81.38 131 THR A C 1
ATOM 1058 O O . THR A 1 131 ? 7.720 5.698 -16.995 1.00 81.38 131 THR A O 1
ATOM 1061 N N . GLN A 1 132 ? 9.146 7.345 -17.559 1.00 82.81 132 GLN A N 1
ATOM 1062 C CA . GLN A 1 132 ? 8.455 7.803 -18.757 1.00 82.81 132 GLN A CA 1
ATOM 1063 C C . GLN A 1 132 ? 8.944 7.025 -19.985 1.00 82.81 132 GLN A C 1
ATOM 1065 O O . GLN A 1 132 ? 9.929 6.289 -19.918 1.00 82.81 132 GLN A O 1
ATOM 1070 N N . ALA A 1 133 ? 8.254 7.172 -21.119 1.00 82.12 133 ALA A N 1
ATOM 1071 C CA . ALA A 1 133 ? 8.636 6.484 -22.359 1.00 82.12 133 ALA A CA 1
ATOM 1072 C C . ALA A 1 133 ? 10.035 6.895 -22.867 1.00 82.12 133 ALA A C 1
ATOM 1074 O O . ALA A 1 133 ? 10.689 6.116 -23.551 1.00 82.12 133 ALA A O 1
ATOM 1075 N N . ASP A 1 134 ? 10.499 8.092 -22.492 1.00 86.38 134 ASP A N 1
ATOM 1076 C CA . ASP A 1 134 ? 11.844 8.617 -22.765 1.00 86.38 134 ASP A CA 1
ATOM 1077 C C . ASP A 1 134 ? 12.921 8.094 -21.787 1.00 86.38 134 ASP A C 1
ATOM 1079 O O . ASP A 1 134 ? 14.079 8.499 -21.869 1.00 86.38 134 ASP A O 1
ATOM 1083 N N . GLY A 1 135 ? 12.551 7.215 -20.848 1.00 81.94 135 GLY A N 1
ATOM 1084 C CA . GLY A 1 135 ? 13.435 6.661 -19.822 1.00 81.94 135 GLY A CA 1
ATOM 1085 C C . GLY A 1 135 ? 13.670 7.574 -18.613 1.00 81.94 135 GLY A C 1
ATOM 1086 O O . GLY A 1 135 ? 14.300 7.143 -17.649 1.00 81.94 135 GLY A O 1
ATOM 1087 N N . GLN A 1 136 ? 13.158 8.808 -18.609 1.00 85.88 136 GLN A N 1
ATOM 1088 C CA . GLN A 1 136 ? 13.337 9.735 -17.491 1.00 85.88 136 GLN A CA 1
ATOM 1089 C C . GLN A 1 136 ? 12.377 9.421 -16.339 1.00 85.88 136 GLN A C 1
ATOM 1091 O O . GLN A 1 136 ? 11.215 9.067 -16.547 1.00 85.88 136 GLN A O 1
ATOM 1096 N N . VAL A 1 137 ? 12.841 9.622 -15.104 1.00 84.62 137 VAL A N 1
ATOM 1097 C CA . VAL A 1 137 ? 12.014 9.510 -13.895 1.00 84.62 137 VAL A CA 1
ATOM 1098 C C . VAL A 1 137 ? 11.517 10.899 -13.497 1.00 84.62 137 VAL A C 1
ATOM 1100 O O . VAL A 1 137 ? 12.257 11.697 -12.923 1.00 84.62 137 VAL A O 1
ATOM 1103 N N . LYS A 1 138 ? 10.250 11.193 -13.789 1.00 86.06 138 LYS A N 1
ATOM 1104 C CA . LYS A 1 138 ? 9.597 12.478 -13.473 1.00 86.06 138 LYS A CA 1
ATOM 1105 C C . LYS A 1 138 ? 8.132 12.267 -13.065 1.00 86.06 138 LYS A C 1
ATOM 1107 O O . LYS A 1 138 ? 7.608 11.165 -13.275 1.00 86.06 138 LYS A O 1
ATOM 1112 N N . PRO A 1 139 ? 7.474 13.264 -12.440 1.00 82.12 139 PRO A N 1
ATOM 1113 C CA . PRO A 1 139 ? 6.046 13.193 -12.147 1.00 82.12 139 PRO A CA 1
ATOM 1114 C C . PRO A 1 139 ? 5.207 12.867 -13.393 1.00 82.12 139 PRO A C 1
ATOM 1116 O O . PRO A 1 139 ? 5.651 13.120 -14.515 1.00 82.12 139 PRO A O 1
ATOM 1119 N N . PRO A 1 140 ? 4.020 12.260 -13.229 1.00 71.44 140 PRO A N 1
ATOM 1120 C CA . PRO A 1 140 ? 3.089 12.078 -14.337 1.00 71.44 140 PRO A CA 1
ATOM 1121 C C . PRO A 1 140 ? 2.558 13.442 -14.811 1.00 71.44 140 PRO A C 1
ATOM 1123 O O . PRO A 1 140 ? 2.060 14.218 -13.997 1.00 71.44 140 PRO A O 1
ATOM 1126 N N . GLY A 1 141 ? 2.657 13.711 -16.116 1.00 62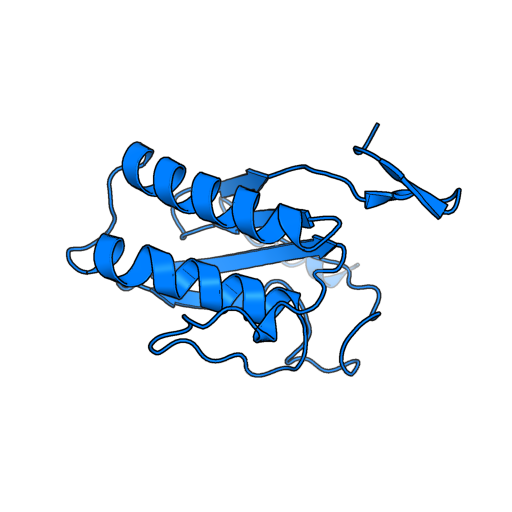.66 141 GLY A N 1
ATOM 1127 C CA . GLY A 1 141 ? 2.287 14.988 -16.737 1.00 62.66 141 GLY A CA 1
ATOM 1128 C C . GLY A 1 141 ? 3.221 15.342 -17.878 1.00 62.66 141 GLY A C 1
ATOM 1129 O O . GLY A 1 141 ? 4.442 15.411 -17.617 1.00 62.66 141 GLY A O 1
#